Protein AF-A0A1I7TKV9-F1 (afdb_monomer_lite)

Foldseek 3Di:
DDPADAADDLVVLVVVLVVLVVVVVVQVPDPDPVVVVVCVVSVLVSLVSPLLNDLQVVLLVVCQVPPDDCVQQVLCVQSVVDGPASGAPCSCPVVVVSNLVSCCVRRNDVNSVSCVVCVVSSCVVRVHDD

Sequence (130 aa):
MAKHSDMPPSEELKQFSELCEEALSCMKQIKCQFLKNATVLIAKTCTGINLMSGSFGKCIENIRKDPPSLEKYPCVRFLQKEKGRPGNCQMYQDELECTTRLMTEKCGKEAVNSMNKNMDYILGMMECPK

Structure (mmCIF, N/CA/C/O backbone):
data_AF-A0A1I7TKV9-F1
#
_entry.id   AF-A0A1I7TKV9-F1
#
loop_
_atom_site.group_PDB
_atom_site.id
_atom_site.type_symbol
_atom_site.label_atom_id
_atom_site.label_alt_id
_atom_site.label_comp_id
_atom_site.label_asym_id
_atom_site.label_entity_id
_atom_site.label_seq_id
_atom_site.pdbx_PDB_ins_code
_atom_site.Cartn_x
_atom_site.Cartn_y
_atom_site.Cartn_z
_atom_site.occupancy
_atom_site.B_iso_or_equiv
_atom_site.auth_seq_id
_atom_site.auth_comp_id
_atom_site.auth_asym_id
_atom_site.auth_atom_id
_atom_site.pdbx_PDB_model_num
ATOM 1 N N . MET A 1 1 ? -13.410 14.458 -12.682 1.00 36.78 1 MET A N 1
ATOM 2 C CA . MET A 1 1 ? -12.319 13.708 -12.025 1.00 36.78 1 MET A CA 1
ATOM 3 C C . MET A 1 1 ? -11.868 14.529 -10.834 1.00 36.78 1 MET A C 1
ATOM 5 O O . MET A 1 1 ? -11.461 15.668 -11.035 1.00 36.78 1 MET A O 1
ATOM 9 N N . ALA A 1 2 ? -12.061 14.036 -9.609 1.00 36.84 2 ALA A N 1
ATOM 10 C CA . ALA A 1 2 ? -11.614 14.759 -8.423 1.00 36.84 2 ALA A CA 1
ATOM 11 C C . ALA A 1 2 ? -10.092 14.958 -8.513 1.00 36.84 2 ALA A C 1
ATOM 13 O O . ALA A 1 2 ? -9.360 14.002 -8.761 1.00 36.84 2 ALA A O 1
ATOM 14 N N . LYS A 1 3 ? -9.616 16.199 -8.370 1.00 42.53 3 LYS A N 1
ATOM 15 C CA . LYS A 1 3 ? -8.185 16.468 -8.202 1.00 42.53 3 LYS A CA 1
ATOM 16 C C . LYS A 1 3 ? -7.809 15.952 -6.817 1.00 42.53 3 LYS A C 1
ATOM 18 O O . LYS A 1 3 ? -8.034 16.639 -5.828 1.00 42.53 3 LYS A O 1
ATOM 23 N N . HIS A 1 4 ? -7.321 14.721 -6.746 1.00 56.12 4 HIS A N 1
ATOM 24 C CA . HIS A 1 4 ? -6.745 14.202 -5.516 1.00 56.12 4 HIS A CA 1
ATOM 25 C C . HIS A 1 4 ? -5.476 15.003 -5.212 1.00 56.12 4 HIS A C 1
ATOM 27 O O . HIS A 1 4 ? -4.600 15.122 -6.073 1.00 56.12 4 HIS A O 1
ATOM 33 N N . SER A 1 5 ? -5.420 15.598 -4.018 1.00 64.94 5 SER A N 1
ATOM 34 C CA . SER A 1 5 ? -4.207 16.230 -3.499 1.00 64.94 5 SER A CA 1
ATOM 35 C C . SER A 1 5 ? -3.065 15.216 -3.462 1.00 64.94 5 SER A C 1
ATOM 37 O O . SER A 1 5 ? -3.301 14.005 -3.379 1.00 64.94 5 SER A O 1
ATOM 39 N N . ASP A 1 6 ? -1.829 15.708 -3.533 1.00 66.56 6 ASP A N 1
ATOM 40 C CA . ASP A 1 6 ? -0.662 14.850 -3.362 1.00 66.56 6 ASP A CA 1
ATOM 41 C C . ASP A 1 6 ? -0.722 14.156 -1.996 1.00 66.56 6 ASP A C 1
ATOM 43 O O . ASP A 1 6 ? -1.258 14.686 -1.018 1.00 66.56 6 ASP A O 1
ATOM 47 N N . MET A 1 7 ? -0.218 12.925 -1.953 1.00 67.25 7 MET A N 1
ATOM 48 C CA . MET A 1 7 ? -0.159 12.173 -0.708 1.00 67.25 7 MET A CA 1
ATOM 49 C C . MET A 1 7 ? 0.810 12.871 0.257 1.00 67.25 7 MET A C 1
ATOM 51 O O . MET A 1 7 ? 1.875 13.295 -0.202 1.00 67.25 7 MET A O 1
ATOM 55 N N . PRO A 1 8 ? 0.480 12.983 1.559 1.00 72.31 8 PRO A N 1
ATOM 56 C CA . PRO A 1 8 ? 1.405 13.554 2.527 1.00 72.31 8 PRO A CA 1
ATOM 57 C C . PRO A 1 8 ? 2.730 12.772 2.553 1.00 72.31 8 PRO A C 1
ATOM 59 O O . PRO A 1 8 ? 2.723 11.564 2.285 1.00 72.31 8 PRO A O 1
ATOM 62 N N . PRO A 1 9 ? 3.860 13.422 2.880 1.00 71.81 9 PRO A N 1
ATOM 63 C CA . PRO A 1 9 ? 5.142 12.747 3.066 1.00 71.81 9 PRO A CA 1
ATOM 64 C C . PRO A 1 9 ? 5.059 11.603 4.087 1.00 71.81 9 PRO A C 1
ATOM 66 O O . PRO A 1 9 ? 4.286 11.671 5.047 1.00 71.81 9 PRO A O 1
ATOM 69 N N . SER A 1 10 ? 5.905 10.577 3.938 1.00 69.88 10 SER A N 1
ATOM 70 C CA . SER A 1 10 ? 5.897 9.404 4.829 1.00 69.88 10 SER A CA 1
ATOM 71 C C . SER A 1 10 ? 6.058 9.751 6.316 1.00 69.88 10 SER A C 1
ATOM 73 O O . SER A 1 10 ? 5.458 9.095 7.163 1.00 69.88 10 SER A O 1
ATOM 75 N N . GLU A 1 11 ? 6.840 10.786 6.644 1.00 73.44 11 GLU A N 1
ATOM 76 C CA . GLU A 1 11 ? 7.062 11.230 8.031 1.00 73.44 11 GLU A CA 1
ATOM 77 C C . GLU A 1 11 ? 5.811 11.859 8.660 1.00 73.44 11 GLU A C 1
ATOM 79 O O . GLU A 1 11 ? 5.513 11.602 9.825 1.00 73.44 11 GLU A O 1
ATOM 84 N N . GLU A 1 12 ? 5.029 12.621 7.891 1.00 80.38 12 GLU A N 1
ATOM 85 C CA . GLU A 1 12 ? 3.745 13.151 8.368 1.00 80.38 12 GLU A CA 1
ATOM 86 C C . GLU A 1 12 ? 2.745 12.008 8.581 1.00 80.38 12 GLU A C 1
ATOM 88 O O . GLU A 1 12 ? 2.071 11.940 9.609 1.00 80.38 12 GLU A O 1
ATOM 93 N N . LEU A 1 13 ? 2.707 11.040 7.658 1.00 84.25 13 LEU A N 1
ATOM 94 C CA . LEU A 1 13 ? 1.868 9.845 7.791 1.00 84.25 13 LEU A CA 1
ATOM 95 C C . LEU A 1 13 ? 2.259 8.975 8.989 1.00 84.25 13 LEU A C 1
ATOM 97 O O . LEU A 1 13 ? 1.397 8.310 9.561 1.00 84.25 13 LEU A O 1
ATOM 101 N N . LYS A 1 14 ? 3.531 8.981 9.393 1.00 85.62 14 LYS A N 1
ATOM 102 C CA . LYS A 1 14 ? 4.001 8.234 10.560 1.00 85.62 14 LYS A CA 1
ATOM 103 C C . LYS A 1 14 ? 3.391 8.759 11.861 1.00 85.62 14 LYS A C 1
ATOM 105 O O . LYS A 1 14 ? 2.916 7.959 12.657 1.00 85.62 14 LYS A O 1
ATOM 110 N N . GLN A 1 15 ? 3.302 10.076 12.038 1.00 88.31 15 GLN A N 1
ATOM 111 C CA . GLN A 1 15 ? 2.632 10.660 13.210 1.00 88.31 15 GLN A CA 1
ATOM 112 C C . GLN A 1 15 ? 1.139 10.304 13.240 1.00 88.31 15 GLN A C 1
ATOM 114 O O . GLN A 1 15 ? 0.593 9.934 14.277 1.00 88.31 15 GLN A O 1
ATOM 119 N N . PHE A 1 16 ? 0.473 10.337 12.081 1.00 88.62 16 PHE A N 1
ATOM 120 C CA . PHE A 1 16 ? -0.910 9.867 11.977 1.00 88.62 16 PHE A CA 1
ATOM 121 C C . PHE A 1 16 ? -1.049 8.367 12.277 1.00 88.62 16 PHE A C 1
ATOM 123 O O . PHE A 1 16 ? -2.054 7.957 12.854 1.00 88.62 16 PHE A O 1
ATOM 130 N N . SER A 1 17 ? -0.056 7.556 11.907 1.00 91.75 17 SER A N 1
ATOM 131 C CA . SER A 1 17 ? -0.004 6.118 12.197 1.00 91.75 17 SER A CA 1
ATOM 132 C C . SER A 1 17 ? 0.003 5.861 13.705 1.00 91.75 17 SER A C 1
ATOM 134 O O . SER A 1 17 ? -0.763 5.028 14.183 1.00 91.75 17 SER A O 1
ATOM 136 N N . GLU A 1 18 ? 0.807 6.614 14.458 1.00 92.38 18 GLU A N 1
ATOM 137 C CA . GLU A 1 18 ? 0.886 6.528 15.924 1.00 92.38 18 GLU A CA 1
ATOM 138 C C . GLU A 1 18 ? -0.456 6.908 16.576 1.00 92.38 18 GLU A C 1
ATOM 140 O O . GLU A 1 18 ? -1.010 6.141 17.366 1.00 92.38 18 GLU A O 1
ATOM 145 N N . LEU A 1 19 ? -1.067 8.020 16.147 1.00 92.81 19 LEU A N 1
ATOM 146 C CA . LEU A 1 19 ? -2.406 8.423 16.607 1.00 92.81 19 LEU A CA 1
ATOM 147 C C . LEU A 1 19 ? -3.479 7.375 16.286 1.00 92.81 19 LEU A C 1
ATOM 149 O O . LEU A 1 19 ? -4.423 7.169 17.051 1.00 92.81 19 LEU A O 1
ATOM 153 N N . CYS A 1 20 ? -3.347 6.699 15.149 1.00 94.00 20 CYS A N 1
ATOM 154 C CA 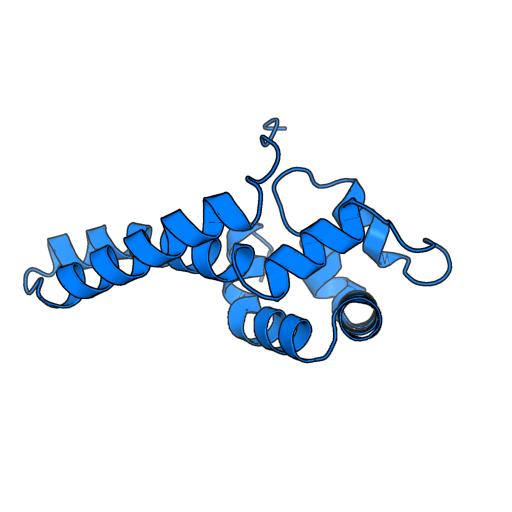. CYS A 1 20 ? -4.232 5.616 14.760 1.00 94.00 20 CYS A CA 1
ATOM 155 C C . CYS A 1 20 ? -4.119 4.406 15.688 1.00 94.00 20 CYS A C 1
ATOM 157 O O . CYS A 1 20 ? -5.141 3.829 16.064 1.00 94.00 20 CYS A O 1
ATOM 159 N N . GLU A 1 21 ? -2.910 4.027 16.095 1.00 92.56 21 GLU A N 1
ATOM 160 C CA . GLU A 1 21 ? -2.709 2.944 17.060 1.00 92.56 21 GLU A CA 1
ATOM 161 C C . GLU A 1 21 ? -3.358 3.266 18.411 1.00 92.56 21 GLU A C 1
ATOM 163 O O . GLU A 1 21 ? -4.080 2.428 18.967 1.00 92.56 21 GLU A O 1
ATOM 168 N N . GLU A 1 22 ? -3.188 4.497 18.892 1.00 93.19 22 GLU A N 1
ATOM 169 C CA . GLU A 1 22 ? -3.822 4.981 20.120 1.00 93.19 22 GLU A CA 1
ATOM 170 C C . GLU A 1 22 ? -5.353 4.973 20.013 1.00 93.19 22 GLU A C 1
ATOM 172 O O . GLU A 1 22 ? -6.043 4.392 20.858 1.00 93.19 22 GLU A O 1
ATOM 177 N N . ALA A 1 23 ? -5.901 5.549 18.940 1.00 91.44 23 ALA A N 1
ATOM 178 C CA . ALA A 1 23 ? -7.341 5.617 18.714 1.00 91.44 23 ALA A CA 1
ATOM 179 C C . ALA A 1 23 ? -7.972 4.219 18.637 1.00 91.44 23 ALA A C 1
ATOM 181 O O . ALA A 1 23 ? -8.993 3.955 19.280 1.00 91.44 23 ALA A O 1
ATOM 182 N N . LEU A 1 24 ? -7.349 3.295 17.899 1.00 90.88 24 LEU A N 1
ATOM 183 C CA . LEU A 1 24 ? -7.826 1.918 17.789 1.00 90.88 24 LEU A CA 1
ATOM 184 C C . LEU A 1 24 ? -7.729 1.171 19.119 1.00 90.88 24 LEU A C 1
ATOM 186 O O . LEU A 1 24 ? -8.618 0.377 19.431 1.00 90.88 24 LEU A O 1
ATOM 190 N N . SER A 1 25 ? -6.693 1.428 19.919 1.00 91.81 25 SER A N 1
ATOM 191 C CA . SER A 1 25 ? -6.571 0.873 21.270 1.00 91.81 25 SER A CA 1
ATOM 192 C C . SER A 1 25 ? -7.726 1.326 22.169 1.00 91.81 25 SER A C 1
ATOM 194 O O . SER A 1 25 ? -8.399 0.489 22.777 1.00 91.81 25 SER A O 1
ATOM 196 N N . CYS A 1 26 ? -8.038 2.625 22.170 1.00 89.94 26 CYS A N 1
ATOM 197 C CA . CYS A 1 26 ? -9.173 3.188 22.905 1.00 89.94 26 CYS A CA 1
ATOM 198 C C . CYS A 1 26 ? -10.509 2.567 22.464 1.00 89.94 26 CYS A C 1
ATOM 200 O O . CYS A 1 26 ? -11.346 2.198 23.291 1.00 89.94 26 CYS A O 1
ATOM 202 N N . MET A 1 27 ? -10.700 2.376 21.158 1.00 89.38 27 MET A N 1
ATOM 203 C CA . MET A 1 27 ? -11.947 1.846 20.597 1.00 89.38 27 MET A CA 1
ATOM 204 C C . MET A 1 27 ? -12.212 0.379 20.944 1.00 89.38 27 MET A C 1
ATOM 206 O O . MET A 1 27 ? -13.377 -0.021 20.994 1.00 89.38 27 MET A O 1
ATOM 210 N N . LYS A 1 28 ? -11.181 -0.425 21.246 1.00 87.38 28 LYS A N 1
ATOM 211 C CA . LYS A 1 28 ? -11.357 -1.828 21.678 1.00 87.38 28 LYS A CA 1
ATOM 212 C C . LYS A 1 28 ? -12.212 -1.959 22.941 1.00 87.38 28 LYS A C 1
ATOM 214 O O . LYS A 1 28 ? -12.828 -3.001 23.153 1.00 87.38 28 LYS A O 1
ATOM 219 N N . GLN A 1 29 ? -12.269 -0.915 23.767 1.00 87.94 29 GLN A N 1
ATOM 220 C CA . GLN A 1 29 ? -13.030 -0.909 25.017 1.00 87.94 29 GLN A CA 1
ATOM 221 C C . GLN A 1 29 ? -14.532 -0.653 24.808 1.00 87.94 29 GLN A C 1
ATOM 223 O O . GLN A 1 29 ? -15.337 -0.895 25.711 1.00 87.94 29 GLN A O 1
ATOM 228 N N . ILE A 1 30 ? -14.938 -0.191 23.620 1.00 89.50 30 ILE A N 1
ATOM 229 C CA . ILE A 1 30 ? -16.334 0.117 23.308 1.00 89.50 30 ILE A CA 1
ATOM 230 C C . ILE A 1 30 ? -17.147 -1.179 23.280 1.00 89.50 30 ILE A C 1
ATOM 232 O O . ILE A 1 30 ? -16.926 -2.062 22.454 1.00 89.50 30 ILE A O 1
ATOM 236 N N . LYS A 1 31 ? -18.140 -1.284 24.169 1.00 88.38 31 LYS A N 1
ATOM 237 C CA . LYS A 1 31 ? -19.056 -2.438 24.232 1.00 88.38 31 LYS A CA 1
ATOM 238 C C . LYS A 1 31 ? -20.332 -2.239 23.412 1.00 88.38 31 LYS A C 1
ATOM 240 O O . LYS A 1 31 ? -20.890 -3.214 22.916 1.00 88.38 31 LYS A O 1
ATOM 245 N N . CYS A 1 32 ? -20.775 -0.992 23.250 1.00 90.50 32 CYS A N 1
ATOM 246 C CA . CYS A 1 32 ? -21.983 -0.643 22.504 1.00 90.50 32 CYS A CA 1
ATOM 247 C C . CYS A 1 32 ? -21.832 -0.984 21.013 1.00 90.50 32 CYS A C 1
ATOM 249 O O . CYS A 1 32 ? -20.933 -0.471 20.351 1.00 90.50 32 CYS A O 1
ATOM 251 N N . GLN A 1 33 ? -22.730 -1.816 20.476 1.00 86.44 33 GLN A N 1
ATOM 252 C CA . GLN A 1 33 ? -22.648 -2.287 19.086 1.00 86.44 33 GLN A CA 1
ATOM 253 C C . GLN A 1 33 ? -22.818 -1.168 18.054 1.00 86.44 33 GLN A C 1
ATOM 255 O O . GLN A 1 33 ? -22.111 -1.145 17.052 1.00 86.44 33 GLN A O 1
ATOM 260 N N . PHE A 1 34 ? -23.695 -0.198 18.320 1.00 87.31 34 PHE A N 1
ATOM 261 C CA . PHE A 1 34 ? -23.849 0.966 17.446 1.00 87.31 34 PHE A CA 1
ATOM 262 C C . PHE A 1 34 ? -22.530 1.742 17.310 1.00 87.31 34 PHE A C 1
ATOM 264 O O . PHE A 1 34 ? -22.092 2.046 16.202 1.00 87.31 34 PHE A O 1
ATOM 271 N N . LEU A 1 35 ? -21.850 1.985 18.435 1.00 85.81 35 LEU A N 1
ATOM 272 C CA . LEU A 1 35 ? -20.560 2.671 18.439 1.00 85.81 35 LEU A CA 1
ATOM 273 C C . LEU A 1 35 ? -19.447 1.809 17.830 1.00 85.81 35 LEU A C 1
ATOM 275 O O . LEU A 1 35 ? -18.609 2.348 17.119 1.00 85.81 35 LEU A O 1
ATOM 279 N N . LYS A 1 36 ? -19.462 0.481 18.016 1.00 85.81 36 LYS A N 1
ATOM 280 C CA . LYS A 1 36 ? -18.533 -0.429 17.318 1.00 85.81 36 LYS A CA 1
ATOM 281 C C . LYS A 1 36 ? -18.655 -0.335 15.797 1.00 85.81 36 LYS A C 1
ATOM 283 O O . LYS A 1 36 ? -17.648 -0.383 15.105 1.00 85.81 36 LYS A O 1
ATOM 288 N N . ASN A 1 37 ? -19.863 -0.174 15.263 1.00 84.25 37 ASN A N 1
ATOM 289 C CA . ASN A 1 37 ? -20.034 -0.003 13.820 1.00 84.25 37 ASN A CA 1
ATOM 290 C C . ASN A 1 37 ? -19.466 1.340 13.340 1.00 84.25 37 ASN A C 1
ATOM 292 O O . ASN A 1 37 ? -18.856 1.401 12.274 1.00 84.25 37 ASN A O 1
ATOM 296 N N . ALA A 1 38 ? -19.600 2.400 14.141 1.00 82.31 38 ALA A N 1
ATOM 297 C CA . ALA A 1 38 ? -19.027 3.706 13.822 1.00 82.31 38 ALA A CA 1
ATOM 298 C C . ALA A 1 38 ? -17.484 3.688 13.780 1.00 82.31 38 ALA A C 1
ATOM 300 O O . ALA A 1 38 ? -16.885 4.406 12.978 1.00 82.31 38 ALA A O 1
ATOM 301 N N . THR A 1 39 ? -16.820 2.833 14.572 1.00 86.88 39 THR A N 1
ATOM 302 C CA . THR A 1 39 ? -15.347 2.736 14.572 1.00 86.88 39 THR A CA 1
ATOM 303 C C . THR A 1 39 ? -14.773 2.010 13.357 1.00 86.88 39 THR A C 1
ATOM 305 O O . THR A 1 39 ? -13.582 2.152 13.079 1.00 86.88 39 THR A O 1
ATOM 308 N N . VAL A 1 40 ? -15.593 1.291 12.579 1.00 87.19 40 VAL A N 1
ATOM 309 C CA . VAL A 1 40 ? -15.147 0.595 11.358 1.00 87.19 40 VAL A CA 1
ATOM 310 C C . VAL A 1 40 ? -14.539 1.570 10.353 1.00 87.19 40 VAL A C 1
ATOM 312 O O . VAL A 1 40 ? -13.534 1.248 9.720 1.00 87.19 40 VAL A O 1
ATOM 315 N N . LEU A 1 41 ? -15.115 2.769 10.214 1.00 85.38 41 LEU A N 1
ATOM 316 C CA . LEU A 1 41 ? -14.572 3.784 9.313 1.00 85.38 41 LEU A CA 1
ATOM 317 C C . LEU A 1 41 ? -13.176 4.226 9.764 1.00 85.38 41 LEU A C 1
ATOM 319 O O . LEU A 1 41 ? -12.268 4.311 8.944 1.00 85.38 41 LEU A O 1
ATOM 323 N N . ILE A 1 42 ? -12.987 4.424 11.069 1.00 89.62 42 ILE A N 1
ATOM 324 C CA . ILE A 1 42 ? -11.697 4.830 11.633 1.00 89.62 42 ILE A CA 1
ATOM 325 C C . ILE A 1 42 ? -10.661 3.720 11.444 1.00 89.62 42 ILE A C 1
ATOM 327 O O . ILE A 1 42 ? -9.559 3.991 10.980 1.00 89.62 42 ILE A O 1
ATOM 331 N N . ALA A 1 43 ? -11.032 2.461 11.688 1.00 89.75 43 ALA A N 1
ATOM 332 C CA . ALA A 1 43 ? -10.163 1.315 11.427 1.00 89.75 43 ALA A CA 1
ATOM 333 C C . ALA A 1 43 ? -9.736 1.219 9.956 1.00 89.75 43 ALA A C 1
ATOM 335 O O . ALA A 1 43 ? -8.562 0.972 9.669 1.00 89.75 43 ALA A O 1
ATOM 336 N N . LYS A 1 44 ? -10.651 1.474 9.013 1.00 88.56 44 LYS A N 1
ATOM 337 C CA . LYS A 1 44 ? -10.323 1.509 7.581 1.00 88.56 44 LYS A CA 1
ATOM 338 C C . LYS A 1 44 ? -9.383 2.661 7.237 1.00 88.56 44 LYS A C 1
ATOM 340 O O . LYS A 1 44 ? -8.424 2.443 6.502 1.00 88.56 44 LYS A O 1
ATOM 345 N N . THR A 1 45 ? -9.617 3.859 7.765 1.00 89.25 45 THR A N 1
ATOM 346 C CA . THR A 1 45 ? -8.727 5.009 7.544 1.00 89.25 45 THR A CA 1
ATOM 347 C C . THR A 1 45 ? -7.332 4.737 8.104 1.00 89.25 45 THR A C 1
ATOM 349 O O . THR A 1 45 ? -6.341 4.911 7.398 1.00 89.25 45 THR A O 1
ATOM 352 N N . CYS A 1 46 ? -7.250 4.210 9.325 1.00 92.81 46 CYS A N 1
ATOM 353 C CA . CYS A 1 46 ? -5.988 3.848 9.960 1.00 92.81 46 CYS A CA 1
ATOM 354 C C . CYS A 1 46 ? -5.235 2.740 9.225 1.00 92.81 46 CYS A C 1
ATOM 356 O O . CYS A 1 46 ? -4.014 2.791 9.135 1.00 92.81 46 CYS A O 1
ATOM 358 N N . THR A 1 47 ? -5.941 1.782 8.623 1.00 91.69 47 THR A N 1
ATOM 359 C CA . THR A 1 47 ? -5.304 0.775 7.758 1.00 91.69 47 THR A CA 1
ATOM 360 C C . THR A 1 47 ? -4.558 1.435 6.595 1.00 91.69 47 THR A C 1
ATOM 362 O O . THR A 1 47 ? -3.418 1.073 6.313 1.00 91.69 47 THR A O 1
ATOM 365 N N . GLY A 1 48 ? -5.162 2.438 5.953 1.00 90.19 48 GLY A N 1
ATOM 366 C CA . GLY A 1 48 ? -4.536 3.159 4.843 1.00 90.19 48 GLY A CA 1
ATOM 367 C C . GLY A 1 48 ? -3.365 4.023 5.274 1.00 90.19 48 GLY A C 1
ATOM 368 O O . GLY A 1 48 ? -2.329 4.003 4.617 1.00 90.19 48 GLY A O 1
ATOM 369 N N . ILE A 1 49 ? -3.502 4.726 6.400 1.00 91.38 49 ILE A N 1
ATOM 370 C CA . ILE A 1 49 ? -2.410 5.511 6.986 1.00 91.38 49 ILE A CA 1
ATOM 371 C C . ILE A 1 49 ? -1.218 4.602 7.294 1.00 91.38 49 ILE A C 1
ATOM 373 O O . ILE A 1 49 ? -0.122 4.886 6.829 1.00 91.38 49 ILE A O 1
ATOM 377 N N . ASN A 1 50 ? -1.436 3.478 7.981 1.00 92.12 50 ASN A N 1
ATOM 378 C CA . ASN A 1 50 ? -0.369 2.545 8.355 1.00 92.12 50 ASN A CA 1
ATOM 379 C C . ASN A 1 50 ? 0.286 1.886 7.128 1.00 92.12 50 ASN A C 1
ATOM 381 O O . ASN A 1 50 ? 1.493 1.651 7.097 1.00 92.12 50 ASN A O 1
ATOM 385 N N . LEU A 1 51 ? -0.503 1.585 6.093 1.00 92.38 51 LEU A N 1
ATOM 386 C CA . LEU A 1 51 ? 0.019 1.060 4.834 1.00 92.38 51 LEU A CA 1
ATOM 387 C C . LEU A 1 51 ? 0.931 2.083 4.139 1.00 92.38 51 LEU A C 1
ATOM 389 O O . LEU A 1 51 ? 2.020 1.729 3.674 1.00 92.38 51 LEU A O 1
ATOM 393 N N . MET A 1 52 ? 0.490 3.342 4.069 1.00 91.06 52 MET A N 1
ATOM 394 C CA . MET A 1 52 ? 1.218 4.404 3.374 1.00 91.06 52 MET A CA 1
ATOM 395 C C . MET A 1 52 ? 2.361 5.011 4.206 1.00 91.06 52 MET A C 1
ATOM 397 O O . MET A 1 52 ? 3.301 5.548 3.628 1.00 91.06 52 MET A O 1
ATOM 401 N N . SER A 1 53 ? 2.341 4.889 5.535 1.00 91.69 53 SER A N 1
ATOM 402 C CA . SER A 1 53 ? 3.475 5.240 6.402 1.00 91.69 53 SER A CA 1
ATOM 403 C C . SER A 1 53 ? 4.568 4.160 6.400 1.00 91.69 53 SER A C 1
ATOM 405 O O . SER A 1 53 ? 5.729 4.443 6.695 1.00 91.69 53 SER A O 1
ATOM 407 N N . GLY A 1 54 ? 4.209 2.918 6.057 1.00 92.19 54 GLY A N 1
ATOM 408 C CA . GLY A 1 54 ? 5.106 1.767 6.058 1.00 92.19 54 GLY A CA 1
ATOM 409 C C . GLY A 1 54 ? 5.970 1.600 4.800 1.00 92.19 54 GLY A C 1
ATOM 410 O O . GLY A 1 54 ? 6.063 2.459 3.920 1.00 92.19 54 GLY A O 1
ATOM 411 N N . SER A 1 55 ? 6.594 0.422 4.693 1.00 93.88 55 SER A N 1
ATOM 412 C CA . SER A 1 55 ? 7.504 0.051 3.595 1.00 93.88 55 SER A CA 1
ATOM 413 C C . SER A 1 55 ? 6.864 0.139 2.203 1.00 93.88 55 SER A C 1
ATOM 415 O O . SER A 1 55 ? 7.534 0.509 1.238 1.00 93.88 55 SER A O 1
ATOM 417 N N . PHE A 1 56 ? 5.563 -0.142 2.099 1.00 94.38 56 PHE A N 1
ATOM 418 C CA . PHE A 1 56 ? 4.796 0.005 0.863 1.00 94.38 56 PHE A CA 1
ATOM 419 C C . PHE A 1 56 ? 4.680 1.469 0.424 1.00 94.38 56 PHE A C 1
ATOM 421 O O . PHE A 1 56 ? 5.051 1.802 -0.699 1.00 94.38 56 PHE A O 1
ATOM 428 N N . GLY A 1 57 ? 4.207 2.365 1.294 1.00 91.81 57 GLY A N 1
ATOM 429 C CA . GLY A 1 57 ? 4.047 3.769 0.918 1.00 91.81 57 GLY A CA 1
ATOM 430 C C . GLY A 1 57 ? 5.369 4.463 0.613 1.00 91.81 57 GLY A C 1
ATOM 431 O O . GLY A 1 57 ? 5.474 5.157 -0.399 1.00 91.81 57 GLY A O 1
ATOM 432 N N . LYS A 1 58 ? 6.419 4.166 1.389 1.00 91.62 58 LYS A N 1
ATOM 433 C CA . LYS A 1 58 ? 7.780 4.643 1.105 1.00 91.62 58 LYS A CA 1
ATOM 434 C C . LYS A 1 58 ? 8.289 4.169 -0.260 1.00 91.62 58 LYS A C 1
ATOM 436 O O . LYS A 1 58 ? 8.924 4.927 -0.988 1.00 91.62 58 LYS A O 1
ATOM 441 N N . CYS A 1 59 ? 7.989 2.925 -0.636 1.00 93.69 59 CYS A N 1
ATOM 442 C CA . CYS A 1 59 ? 8.312 2.397 -1.960 1.00 93.69 59 CYS A CA 1
ATOM 443 C C . CYS A 1 59 ? 7.619 3.193 -3.073 1.00 93.69 59 CYS A C 1
ATOM 445 O O . CYS A 1 59 ? 8.262 3.621 -4.030 1.00 93.69 59 CYS A O 1
ATOM 447 N N . ILE A 1 60 ? 6.31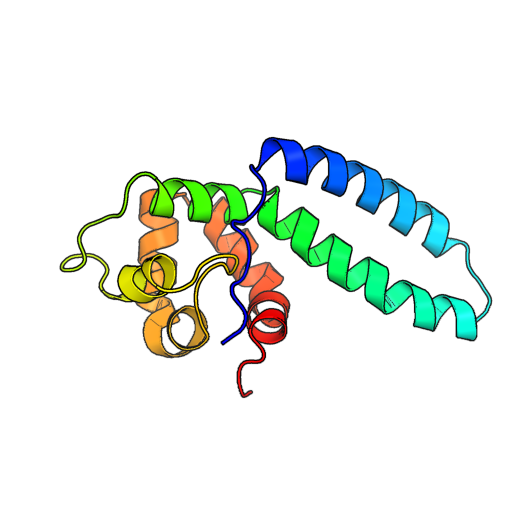6 3.429 -2.922 1.00 93.00 60 ILE A N 1
ATOM 448 C CA . ILE A 1 60 ? 5.513 4.194 -3.877 1.00 93.00 60 ILE A CA 1
ATOM 449 C C . ILE A 1 60 ? 6.051 5.622 -4.038 1.00 93.00 60 ILE A C 1
ATOM 451 O O . ILE A 1 60 ? 6.176 6.114 -5.161 1.00 93.00 60 ILE A O 1
ATOM 455 N N . GLU A 1 61 ? 6.400 6.279 -2.934 1.00 89.62 61 GLU A N 1
ATOM 456 C CA . GLU A 1 61 ? 7.012 7.607 -2.949 1.00 89.62 61 GLU A CA 1
ATOM 457 C C . GLU A 1 61 ? 8.352 7.608 -3.700 1.00 89.62 61 GLU A C 1
ATOM 459 O O . GLU A 1 61 ? 8.578 8.458 -4.563 1.00 89.62 61 GLU A O 1
ATOM 464 N N . ASN A 1 62 ? 9.214 6.623 -3.437 1.00 90.19 62 ASN A N 1
ATOM 465 C CA . ASN A 1 62 ? 10.509 6.500 -4.104 1.00 90.19 62 ASN A CA 1
ATOM 466 C C . ASN A 1 62 ? 10.367 6.272 -5.613 1.00 90.19 62 ASN A C 1
ATOM 468 O O . ASN A 1 62 ? 11.048 6.937 -6.388 1.00 90.19 62 ASN A O 1
ATOM 472 N N . ILE A 1 63 ? 9.457 5.392 -6.042 1.00 92.50 63 ILE A N 1
ATOM 473 C CA . ILE A 1 63 ? 9.196 5.145 -7.470 1.00 92.50 63 ILE A CA 1
ATOM 474 C C . ILE A 1 63 ? 8.647 6.410 -8.149 1.00 92.50 63 ILE A C 1
ATOM 476 O O . ILE A 1 63 ? 8.917 6.646 -9.320 1.00 92.50 63 ILE A O 1
ATOM 480 N N . ARG A 1 64 ? 7.889 7.255 -7.442 1.00 89.00 64 ARG A N 1
ATOM 481 C CA . ARG A 1 64 ? 7.434 8.542 -7.993 1.00 89.00 64 ARG A CA 1
ATOM 482 C C . ARG A 1 64 ? 8.550 9.573 -8.109 1.00 89.00 64 ARG A C 1
ATOM 484 O O . ARG A 1 64 ? 8.555 10.332 -9.073 1.00 89.00 64 ARG A O 1
ATOM 491 N N . LYS A 1 65 ? 9.456 9.615 -7.129 1.00 88.81 65 LYS A N 1
ATOM 492 C CA . LYS A 1 65 ? 10.611 10.525 -7.112 1.00 88.81 65 LYS A CA 1
ATOM 493 C C . LYS A 1 65 ? 11.643 10.164 -8.179 1.00 88.81 65 LYS A C 1
ATOM 495 O O . LYS A 1 65 ? 12.158 11.061 -8.835 1.00 88.81 65 LYS A O 1
ATOM 500 N N . ASP A 1 66 ? 11.903 8.871 -8.361 1.00 90.44 66 ASP A N 1
ATOM 501 C CA . ASP A 1 66 ? 12.813 8.329 -9.374 1.00 90.44 66 ASP A CA 1
ATOM 502 C C . ASP A 1 66 ? 12.110 7.236 -10.202 1.00 90.44 66 ASP A C 1
ATOM 504 O O . ASP A 1 66 ? 12.235 6.036 -9.913 1.00 90.44 66 ASP A O 1
ATOM 508 N N . PRO A 1 67 ? 11.305 7.630 -11.209 1.00 90.88 67 PRO A N 1
ATOM 509 C CA . PRO A 1 67 ? 10.550 6.672 -11.994 1.00 90.88 67 PRO A CA 1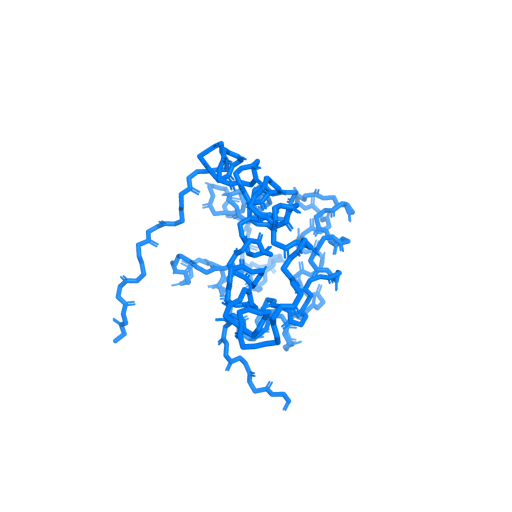
ATOM 510 C C . PRO A 1 67 ? 11.450 5.770 -12.845 1.00 90.88 67 PRO A C 1
ATOM 512 O O . PRO A 1 67 ? 12.233 6.262 -13.658 1.00 90.88 67 PRO A O 1
ATOM 515 N N . PRO A 1 68 ? 11.323 4.438 -12.731 1.00 92.50 68 PRO A N 1
ATOM 516 C CA . PRO A 1 68 ? 12.054 3.514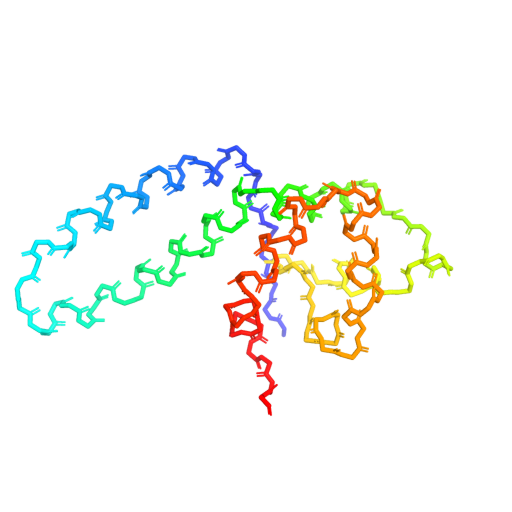 -13.580 1.00 92.50 68 PRO A CA 1
ATOM 517 C C . PRO A 1 68 ? 11.583 3.547 -15.036 1.00 92.50 68 PRO A C 1
ATOM 519 O O . PRO A 1 68 ? 10.490 4.011 -15.356 1.00 92.50 68 PRO A O 1
ATOM 522 N N . SER A 1 69 ? 12.406 2.971 -15.917 1.00 93.44 69 SER A N 1
ATOM 523 C CA . SER A 1 69 ? 12.095 2.847 -17.344 1.00 93.44 69 SER A CA 1
ATOM 524 C C . SER A 1 69 ? 10.776 2.106 -17.589 1.00 93.44 69 SER A C 1
ATOM 526 O O . SER A 1 69 ? 10.570 0.995 -17.089 1.00 93.44 69 SER A O 1
ATOM 528 N N . LEU A 1 70 ? 9.932 2.703 -18.436 1.00 94.19 70 LEU A N 1
ATOM 529 C CA . LEU A 1 70 ? 8.688 2.113 -18.933 1.00 94.19 70 LEU A CA 1
ATOM 530 C C . LEU A 1 70 ? 8.924 0.875 -19.804 1.00 94.19 70 LEU A C 1
ATOM 532 O O . LEU A 1 70 ? 8.055 0.013 -19.863 1.00 94.19 70 LEU A O 1
ATOM 536 N N . GLU A 1 71 ? 10.092 0.750 -20.439 1.00 94.75 71 GLU A N 1
ATOM 537 C CA . GLU A 1 71 ? 10.447 -0.450 -21.205 1.00 94.75 71 GLU A CA 1
ATOM 538 C C . GLU A 1 71 ? 10.664 -1.648 -20.274 1.00 94.75 71 GLU A C 1
ATOM 540 O O . GLU A 1 71 ? 10.228 -2.761 -20.564 1.00 94.75 71 GLU A O 1
ATOM 545 N N . LYS A 1 72 ? 11.303 -1.418 -19.117 1.00 95.12 72 LYS A N 1
ATOM 546 C CA . LYS A 1 72 ? 11.583 -2.476 -18.137 1.00 95.12 72 LYS A CA 1
ATOM 547 C C . LYS A 1 72 ? 10.380 -2.767 -17.232 1.00 95.12 72 LYS A C 1
ATOM 549 O O . LYS A 1 72 ? 10.166 -3.923 -16.858 1.00 95.12 72 LYS A O 1
ATOM 554 N N . TYR A 1 73 ? 9.596 -1.748 -16.874 1.00 96.50 73 TYR A N 1
ATOM 555 C CA . TYR A 1 73 ? 8.403 -1.893 -16.030 1.00 96.50 73 TYR A CA 1
ATOM 556 C C . TYR A 1 73 ? 7.224 -1.100 -16.604 1.00 96.50 73 TYR A C 1
ATOM 558 O O . TYR A 1 73 ? 6.915 -0.012 -16.116 1.00 96.50 73 TYR A O 1
ATOM 566 N N . PRO A 1 74 ? 6.517 -1.645 -17.608 1.00 95.31 74 PRO A 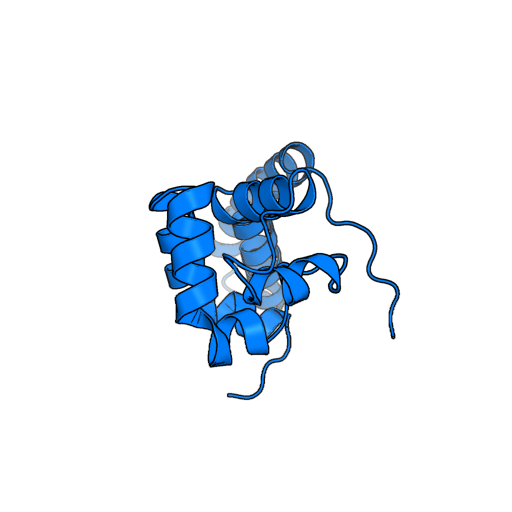N 1
ATOM 567 C CA . PRO A 1 74 ? 5.388 -0.958 -18.229 1.00 95.31 74 PRO A CA 1
ATOM 568 C C . PRO A 1 74 ? 4.313 -0.519 -17.227 1.00 95.31 74 PRO A C 1
ATOM 570 O O . PRO A 1 74 ? 3.705 0.540 -17.399 1.00 95.31 74 PRO A O 1
ATOM 573 N N . CYS A 1 75 ? 4.096 -1.286 -16.156 1.00 95.44 75 CYS A N 1
ATOM 574 C CA . CYS A 1 75 ? 3.124 -1.006 -15.096 1.00 95.44 75 CYS A CA 1
ATOM 575 C C . CYS A 1 75 ? 3.344 0.320 -14.365 1.00 95.44 75 CYS A C 1
ATOM 577 O O . CYS A 1 75 ? 2.380 0.898 -13.860 1.00 95.44 75 CYS A O 1
ATOM 579 N N . VAL A 1 76 ? 4.566 0.874 -14.356 1.00 95.00 76 VAL A N 1
ATOM 580 C CA . VAL A 1 76 ? 4.827 2.140 -13.650 1.00 95.00 76 VAL A CA 1
ATOM 581 C C . VAL A 1 76 ? 4.038 3.319 -14.231 1.00 95.00 76 VAL A C 1
ATOM 583 O O . VAL A 1 76 ? 3.766 4.292 -13.526 1.00 95.00 76 VAL A O 1
ATOM 586 N N . ARG A 1 77 ? 3.568 3.204 -15.482 1.00 94.12 77 ARG A N 1
ATOM 587 C CA . ARG A 1 77 ? 2.680 4.193 -16.113 1.00 94.12 77 ARG A CA 1
ATOM 588 C C . ARG A 1 77 ? 1.413 4.461 -15.304 1.00 94.12 77 ARG A C 1
ATOM 590 O O . ARG A 1 77 ? 0.891 5.573 -15.344 1.00 94.12 77 ARG A O 1
ATOM 597 N N . PHE A 1 78 ? 0.911 3.459 -14.586 1.00 92.56 78 PHE A N 1
ATOM 598 C CA . PHE A 1 78 ? -0.285 3.598 -13.762 1.00 92.56 78 PHE A CA 1
ATOM 599 C C . PHE A 1 78 ? -0.004 4.378 -12.483 1.00 92.56 78 PHE A C 1
ATOM 601 O O . PHE A 1 78 ? -0.850 5.144 -12.039 1.00 92.56 78 PHE A O 1
ATOM 608 N N . LEU A 1 79 ? 1.208 4.278 -11.939 1.00 89.50 79 LEU A N 1
ATOM 609 C CA . LEU A 1 79 ? 1.593 5.047 -10.763 1.00 89.50 79 LEU A CA 1
ATOM 610 C C . LEU A 1 79 ? 1.859 6.526 -11.076 1.00 89.50 79 LEU A C 1
ATOM 612 O O . LEU A 1 79 ? 1.579 7.396 -10.253 1.00 89.50 79 LEU A O 1
ATOM 616 N N . GLN A 1 80 ? 2.395 6.813 -12.265 1.00 82.94 80 GLN A N 1
ATOM 617 C CA . GLN A 1 80 ? 2.688 8.179 -12.714 1.00 82.94 80 GLN A CA 1
ATOM 618 C C . GLN A 1 80 ? 1.421 8.986 -13.031 1.00 82.94 80 GLN A C 1
ATOM 620 O O . GLN A 1 80 ? 1.388 10.195 -12.806 1.00 82.94 80 GLN A O 1
ATOM 625 N N . LYS A 1 81 ? 0.384 8.330 -13.568 1.00 81.62 81 LYS A N 1
ATOM 626 C CA . LYS A 1 81 ? -0.887 8.975 -13.938 1.00 81.62 81 LYS A CA 1
ATOM 627 C C . LYS A 1 81 ? -1.789 9.238 -12.732 1.00 81.62 81 LYS A C 1
ATOM 629 O O . LYS A 1 81 ? -2.538 10.211 -12.734 1.00 81.62 81 LYS A O 1
ATOM 634 N N . GLU A 1 82 ? -1.701 8.394 -11.709 1.00 80.50 82 GLU A N 1
ATOM 635 C CA . GLU A 1 82 ? -2.557 8.458 -10.529 1.00 80.50 82 GLU A CA 1
ATOM 636 C C . GLU A 1 82 ? -1.909 9.306 -9.431 1.00 80.50 82 GLU A C 1
ATOM 638 O O . GLU A 1 82 ? -0.963 8.883 -8.763 1.00 80.50 82 GLU A O 1
ATOM 643 N N . LYS A 1 83 ? -2.431 10.520 -9.218 1.00 75.00 83 LYS A N 1
ATOM 644 C CA . LYS A 1 83 ? -2.060 11.359 -8.068 1.00 75.00 83 LYS A CA 1
ATOM 645 C C . LYS A 1 83 ? -2.868 10.963 -6.835 1.00 75.00 83 LYS A C 1
ATOM 647 O O . LYS A 1 83 ? -4.055 10.668 -6.932 1.00 75.00 83 LYS A O 1
ATOM 652 N N . GLY A 1 84 ? -2.220 10.933 -5.671 1.00 76.06 84 GLY A N 1
ATOM 653 C CA . GLY A 1 84 ? -2.875 10.640 -4.388 1.00 76.06 84 GLY A CA 1
ATOM 654 C C . GLY A 1 84 ? -3.291 9.176 -4.157 1.00 76.06 84 GLY A C 1
ATOM 655 O O . GLY A 1 84 ? -3.768 8.857 -3.074 1.00 76.06 84 GLY A O 1
ATOM 656 N N . ARG A 1 85 ? -3.082 8.265 -5.119 1.00 85.50 85 ARG A N 1
ATOM 657 C CA . ARG A 1 85 ? -3.370 6.818 -4.996 1.00 85.50 85 ARG A CA 1
ATOM 658 C C . ARG A 1 85 ? -2.149 5.986 -5.360 1.00 85.50 85 ARG A C 1
ATOM 660 O O . ARG A 1 85 ? -1.418 6.412 -6.243 1.00 85.50 85 ARG A O 1
ATOM 667 N N . PRO A 1 86 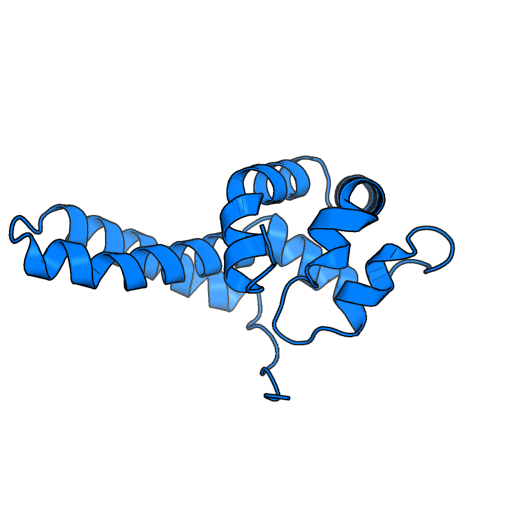? -1.890 4.815 -4.768 1.00 89.62 86 PRO A N 1
ATOM 668 C CA . PRO A 1 86 ? -0.698 4.028 -5.083 1.00 89.62 86 PRO A CA 1
ATOM 669 C C . PRO A 1 86 ? -0.780 3.297 -6.442 1.00 89.62 86 PRO A C 1
ATOM 671 O O . PRO A 1 86 ? -0.193 2.238 -6.591 1.00 89.62 86 PRO A O 1
ATOM 674 N N . GLY A 1 87 ? -1.491 3.829 -7.439 1.00 92.19 87 GLY A N 1
ATOM 675 C CA . GLY A 1 87 ? -1.760 3.189 -8.728 1.00 92.19 87 GLY A CA 1
ATOM 676 C C . GLY A 1 87 ? -3.259 3.100 -9.008 1.00 92.19 87 GLY A C 1
ATOM 677 O O . GLY A 1 87 ? -4.046 3.864 -8.445 1.00 92.19 87 GLY A O 1
ATOM 678 N N . ASN A 1 88 ? -3.642 2.167 -9.879 1.00 92.69 88 ASN A N 1
ATOM 679 C CA . ASN A 1 88 ? -5.031 1.887 -10.240 1.00 92.69 88 ASN A CA 1
ATOM 680 C C . ASN A 1 88 ? -5.307 0.374 -10.254 1.00 92.69 88 ASN A C 1
ATOM 682 O O . ASN A 1 88 ? -4.404 -0.435 -10.059 1.00 92.69 88 ASN A O 1
ATOM 686 N N . CYS A 1 89 ? -6.546 -0.012 -10.544 1.00 94.69 89 CYS A N 1
ATOM 687 C CA . CYS A 1 89 ? -6.957 -1.415 -10.575 1.00 94.69 89 CYS A CA 1
ATOM 688 C C . CYS A 1 89 ? -6.112 -2.282 -11.513 1.00 94.69 89 CYS A C 1
ATOM 690 O O . CYS A 1 89 ? -5.648 -3.340 -11.104 1.00 94.69 89 CYS A O 1
ATOM 692 N N . GLN A 1 90 ? -5.814 -1.800 -12.723 1.00 95.12 90 GLN A N 1
ATOM 693 C CA . GLN A 1 90 ? -5.029 -2.554 -13.708 1.00 95.12 90 GLN A CA 1
ATOM 694 C C . GLN A 1 90 ? -3.620 -2.879 -13.202 1.00 95.12 90 GLN A C 1
ATOM 696 O O . GLN A 1 90 ? -3.119 -3.974 -13.428 1.00 95.12 90 GLN A O 1
ATOM 701 N N . MET A 1 91 ? -2.995 -1.964 -12.456 1.00 95.31 91 MET A N 1
ATOM 702 C CA . MET A 1 91 ? -1.678 -2.186 -11.853 1.00 95.31 91 MET A CA 1
ATOM 703 C C . MET A 1 91 ? -1.671 -3.366 -10.867 1.00 95.31 91 MET A C 1
ATOM 705 O O . MET A 1 91 ? -0.680 -4.091 -10.790 1.00 95.31 91 MET A O 1
ATOM 709 N N . TYR A 1 92 ? -2.761 -3.561 -10.124 1.00 95.38 92 TYR A N 1
ATOM 710 C CA . TYR A 1 92 ? -2.868 -4.571 -9.064 1.00 95.38 92 TYR A CA 1
ATOM 711 C C . TYR A 1 92 ? -3.687 -5.809 -9.455 1.00 95.38 92 TYR A C 1
ATOM 713 O O . TYR A 1 92 ? -3.757 -6.756 -8.675 1.00 95.38 92 TYR A O 1
ATOM 721 N N . GLN A 1 93 ? -4.283 -5.818 -10.648 1.00 94.31 93 GLN A N 1
ATOM 722 C CA . GLN A 1 93 ? -5.030 -6.945 -11.208 1.00 94.31 93 GLN A CA 1
ATOM 723 C C . GLN A 1 93 ? -4.308 -7.466 -12.455 1.00 94.31 93 GLN A C 1
ATOM 725 O O . GLN A 1 93 ? -3.543 -8.424 -12.366 1.00 94.31 93 GLN A O 1
ATOM 730 N N . ASP A 1 94 ? -4.484 -6.789 -13.589 1.00 95.75 94 ASP A N 1
ATOM 731 C CA . ASP A 1 94 ? -3.972 -7.218 -14.898 1.00 95.75 94 ASP A CA 1
ATOM 732 C C . ASP A 1 94 ? -2.436 -7.269 -14.957 1.00 95.75 94 ASP A C 1
ATOM 734 O O . ASP A 1 94 ? -1.855 -8.123 -15.622 1.00 95.75 94 ASP A O 1
ATOM 738 N N . GLU A 1 95 ? -1.763 -6.352 -14.256 1.00 96.44 95 GLU A N 1
ATOM 739 C CA . GLU A 1 95 ? -0.305 -6.200 -14.283 1.00 96.44 95 GLU A CA 1
ATOM 740 C C . GLU A 1 95 ? 0.368 -6.517 -12.945 1.00 96.44 95 GLU A C 1
ATOM 742 O O . GLU A 1 95 ? 1.483 -6.057 -12.678 1.00 96.44 95 GLU A O 1
ATOM 747 N N . LEU A 1 96 ? -0.275 -7.341 -12.111 1.00 96.06 96 LEU A N 1
ATOM 748 C CA . LEU A 1 96 ? 0.233 -7.693 -10.785 1.00 96.06 96 LEU A CA 1
ATOM 749 C C . LEU A 1 96 ? 1.651 -8.287 -10.826 1.00 96.06 96 LEU A C 1
ATOM 751 O O . LEU A 1 96 ? 2.462 -7.997 -9.945 1.00 96.06 96 LEU A O 1
ATOM 755 N N . GLU A 1 97 ? 1.986 -9.079 -11.848 1.00 97.12 97 GLU A N 1
ATOM 756 C CA . GLU A 1 97 ? 3.337 -9.632 -12.011 1.00 97.12 97 GLU A CA 1
ATOM 757 C C . GLU A 1 97 ? 4.376 -8.523 -12.242 1.00 97.12 97 GLU A C 1
ATOM 759 O O . GLU A 1 97 ? 5.403 -8.475 -11.556 1.00 97.12 97 GLU A O 1
ATOM 764 N N . CYS A 1 98 ? 4.089 -7.581 -13.150 1.00 97.69 98 CYS A N 1
ATOM 765 C CA . CYS A 1 98 ? 4.951 -6.424 -13.390 1.00 97.69 98 CYS A CA 1
ATOM 766 C C . CYS A 1 98 ? 5.112 -5.592 -12.115 1.00 97.69 98 CYS A C 1
ATOM 768 O O . CYS A 1 98 ? 6.234 -5.225 -11.761 1.00 97.69 98 CYS A O 1
ATOM 770 N N . THR A 1 99 ? 4.011 -5.335 -11.406 1.00 96.69 99 THR A N 1
ATOM 771 C CA . THR A 1 99 ? 3.994 -4.556 -10.163 1.00 96.69 99 THR A CA 1
ATOM 772 C C . THR A 1 99 ? 4.805 -5.238 -9.066 1.00 96.69 99 THR A C 1
ATOM 774 O O . THR A 1 99 ? 5.645 -4.605 -8.427 1.00 96.69 99 THR A O 1
ATOM 777 N N . THR A 1 100 ? 4.643 -6.551 -8.900 1.00 97.00 100 THR A N 1
ATOM 778 C CA . THR A 1 100 ? 5.398 -7.347 -7.925 1.00 97.00 100 THR A CA 1
ATOM 779 C C . THR A 1 100 ? 6.891 -7.331 -8.238 1.00 97.00 100 THR A C 1
ATOM 781 O O . THR A 1 100 ? 7.705 -7.133 -7.333 1.00 97.00 100 THR A O 1
ATOM 784 N N . ARG A 1 101 ? 7.272 -7.480 -9.515 1.00 97.38 101 ARG A N 1
ATOM 785 C CA . ARG A 1 101 ? 8.673 -7.400 -9.951 1.00 97.38 101 ARG A CA 1
ATOM 786 C C . ARG A 1 101 ? 9.258 -6.012 -9.704 1.00 97.38 101 ARG A C 1
ATOM 788 O O . ARG A 1 101 ? 10.331 -5.900 -9.114 1.00 97.38 101 ARG A O 1
ATOM 795 N N . LEU A 1 102 ? 8.538 -4.965 -10.109 1.00 96.56 102 LEU A N 1
ATOM 796 C CA . LEU A 1 102 ? 8.910 -3.570 -9.885 1.00 96.56 102 LEU A CA 1
ATOM 797 C C . LEU A 1 102 ? 9.182 -3.304 -8.400 1.00 96.56 102 LEU A C 1
ATOM 799 O O . LEU A 1 102 ? 10.258 -2.826 -8.048 1.00 96.56 102 LEU A O 1
ATOM 803 N N . MET A 1 103 ? 8.237 -3.655 -7.528 1.00 95.88 103 MET A N 1
ATOM 804 C CA . MET A 1 103 ? 8.367 -3.430 -6.090 1.00 95.88 103 MET A CA 1
ATOM 805 C C . MET A 1 103 ? 9.476 -4.277 -5.466 1.00 95.88 103 MET A C 1
ATOM 807 O O . MET A 1 103 ? 10.228 -3.776 -4.634 1.00 95.88 103 MET A O 1
ATOM 811 N N . THR A 1 104 ? 9.635 -5.531 -5.892 1.00 96.69 104 THR A N 1
ATOM 812 C CA . THR A 1 104 ? 10.711 -6.400 -5.398 1.00 96.69 104 THR A CA 1
ATOM 813 C C . THR A 1 104 ? 12.082 -5.817 -5.728 1.00 96.69 104 THR A C 1
ATOM 815 O O . THR A 1 104 ? 12.926 -5.710 -4.841 1.00 96.69 104 THR A O 1
ATOM 818 N N . GLU A 1 105 ? 12.305 -5.410 -6.979 1.00 96.06 105 GLU A N 1
ATOM 819 C CA . GLU A 1 105 ? 13.607 -4.908 -7.430 1.00 96.06 105 GLU A CA 1
ATOM 820 C C . GLU A 1 105 ? 13.915 -3.496 -6.918 1.00 96.06 105 GLU A C 1
ATOM 822 O O . GLU A 1 105 ? 15.079 -3.176 -6.685 1.00 96.06 105 GLU A O 1
ATOM 827 N N . LYS A 1 106 ? 12.899 -2.643 -6.732 1.00 95.44 106 LYS A N 1
ATOM 828 C CA . LYS A 1 106 ? 13.101 -1.258 -6.274 1.00 95.44 106 LYS A CA 1
ATOM 829 C C . LYS A 1 106 ? 13.046 -1.076 -4.766 1.00 95.44 106 LYS A C 1
ATOM 831 O O . LYS A 1 106 ? 13.640 -0.130 -4.258 1.00 95.44 106 LYS A O 1
ATOM 836 N N . CYS A 1 107 ? 12.334 -1.946 -4.060 1.00 94.69 107 CYS A N 1
ATOM 837 C CA . CYS A 1 107 ? 11.976 -1.715 -2.662 1.00 94.69 107 CYS A CA 1
ATOM 838 C C . CYS A 1 107 ? 12.195 -2.933 -1.761 1.00 94.69 107 CYS A C 1
ATOM 840 O O . CYS A 1 107 ? 12.120 -2.811 -0.540 1.00 94.69 107 CYS A O 1
ATOM 842 N N . GLY A 1 108 ? 12.484 -4.102 -2.336 1.00 95.62 108 GLY A N 1
ATOM 843 C CA . GLY A 1 108 ? 12.724 -5.329 -1.590 1.00 95.62 108 GLY A CA 1
ATOM 844 C C . GLY A 1 108 ? 11.450 -6.048 -1.139 1.00 95.62 108 GLY A C 1
ATOM 845 O O . GLY A 1 108 ? 10.316 -5.611 -1.345 1.00 95.62 108 GLY A O 1
ATOM 846 N N . LYS A 1 109 ? 11.656 -7.207 -0.504 1.00 95.81 109 LYS A N 1
ATOM 847 C CA . LYS A 1 109 ? 10.585 -8.151 -0.140 1.00 95.81 109 LYS A CA 1
ATOM 848 C C . LYS A 1 109 ? 9.597 -7.596 0.885 1.00 95.81 109 LYS A C 1
ATOM 850 O O . LYS A 1 109 ? 8.441 -7.997 0.884 1.00 95.81 109 LYS A O 1
ATOM 855 N N . GLU A 1 110 ? 10.029 -6.688 1.757 1.00 95.62 110 GLU A N 1
ATOM 856 C CA . GLU A 1 110 ? 9.166 -6.139 2.806 1.00 95.62 110 GLU A CA 1
ATOM 857 C C . GLU A 1 110 ? 8.003 -5.323 2.224 1.00 95.62 110 GLU A C 1
ATOM 859 O O . GLU A 1 110 ? 6.854 -5.514 2.624 1.00 95.62 110 GLU A O 1
ATOM 864 N N . ALA A 1 111 ? 8.277 -4.486 1.217 1.00 95.44 111 ALA A N 1
ATOM 865 C CA . ALA A 1 111 ? 7.252 -3.709 0.527 1.00 95.44 111 ALA A CA 1
ATOM 866 C C . ALA A 1 111 ? 6.253 -4.615 -0.213 1.00 95.44 111 ALA A C 1
ATOM 868 O O . ALA A 1 111 ? 5.050 -4.365 -0.179 1.00 95.44 111 ALA A O 1
ATOM 869 N N . VAL A 1 112 ? 6.738 -5.701 -0.825 1.00 96.81 112 VAL A N 1
ATOM 870 C CA . VAL A 1 112 ? 5.900 -6.699 -1.516 1.00 96.81 112 VAL A CA 1
ATOM 871 C C . VAL A 1 112 ? 5.026 -7.464 -0.523 1.00 96.81 112 VAL A C 1
ATOM 873 O O . VAL A 1 112 ? 3.834 -7.640 -0.756 1.00 96.81 112 VAL A O 1
ATOM 876 N N . ASN A 1 113 ? 5.581 -7.872 0.619 1.00 97.19 113 ASN A N 1
ATOM 877 C CA . ASN A 1 113 ? 4.810 -8.521 1.678 1.00 97.19 113 ASN A CA 1
ATOM 878 C C . ASN A 1 113 ? 3.723 -7.589 2.226 1.00 97.19 113 ASN A C 1
ATOM 880 O O . ASN A 1 113 ? 2.594 -8.028 2.443 1.00 97.19 113 ASN A O 1
ATOM 884 N N . SER A 1 114 ? 4.049 -6.307 2.419 1.00 95.69 114 SER A N 1
ATOM 885 C CA . SER A 1 114 ? 3.085 -5.291 2.846 1.00 95.69 114 SER A CA 1
ATOM 886 C C . SER A 1 114 ? 1.977 -5.082 1.806 1.00 95.69 114 SER A C 1
ATOM 888 O O . SER A 1 114 ? 0.802 -5.094 2.172 1.00 95.69 114 SER A O 1
ATOM 890 N N . MET A 1 115 ? 2.321 -4.997 0.514 1.00 95.69 115 MET A N 1
ATOM 891 C CA . MET A 1 115 ? 1.352 -4.950 -0.589 1.00 95.69 115 MET A CA 1
ATOM 892 C C . MET A 1 115 ? 0.414 -6.160 -0.554 1.00 95.69 115 MET A C 1
ATOM 894 O O . MET A 1 115 ? -0.800 -5.996 -0.493 1.00 95.69 115 MET A O 1
ATOM 898 N N . ASN A 1 116 ? 0.970 -7.373 -0.539 1.00 95.69 116 ASN A N 1
ATOM 899 C CA . ASN A 1 116 ? 0.196 -8.612 -0.608 1.00 95.69 116 ASN A CA 1
ATOM 900 C C . ASN A 1 116 ? -0.733 -8.777 0.597 1.00 95.69 116 ASN A C 1
ATOM 902 O O . ASN A 1 116 ? -1.897 -9.136 0.437 1.00 95.69 116 ASN A O 1
ATOM 906 N N . LYS A 1 117 ? -0.248 -8.459 1.803 1.00 96.06 117 LYS A N 1
ATOM 907 C CA . LYS A 1 117 ? -1.052 -8.514 3.031 1.00 96.06 117 LYS A CA 1
ATOM 908 C C . LYS A 1 117 ? -2.243 -7.549 2.997 1.00 96.06 117 LYS A C 1
ATOM 910 O O . LYS A 1 117 ? -3.248 -7.812 3.649 1.00 96.06 117 LYS A O 1
ATOM 915 N N . ASN A 1 118 ? -2.125 -6.445 2.262 1.00 94.75 118 ASN A N 1
ATOM 916 C CA . ASN A 1 118 ? -3.135 -5.392 2.197 1.00 94.75 118 ASN A CA 1
ATOM 917 C C . ASN A 1 118 ? -3.822 -5.305 0.823 1.00 94.75 118 ASN A C 1
ATOM 919 O O . ASN A 1 118 ? -4.464 -4.295 0.541 1.00 94.75 118 ASN A O 1
ATOM 923 N N . MET A 1 119 ? -3.722 -6.337 -0.024 1.00 94.69 119 MET A N 1
ATOM 924 C CA . MET A 1 119 ? -4.225 -6.291 -1.403 1.00 94.69 119 MET A CA 1
ATOM 925 C C . MET A 1 119 ? -5.724 -5.974 -1.466 1.00 94.69 119 MET A C 1
ATOM 927 O O . MET A 1 119 ? -6.129 -5.058 -2.177 1.00 94.69 119 MET A O 1
ATOM 931 N N . ASP A 1 120 ? -6.540 -6.645 -0.649 1.00 93.56 120 ASP A N 1
ATOM 932 C CA . ASP A 1 120 ? -7.987 -6.393 -0.582 1.00 93.56 120 ASP A CA 1
ATOM 933 C C . ASP A 1 120 ? -8.308 -4.943 -0.198 1.00 93.56 120 ASP A C 1
ATOM 935 O O . ASP A 1 120 ? -9.250 -4.339 -0.716 1.00 93.56 120 ASP A O 1
ATOM 939 N N . TYR A 1 121 ? -7.513 -4.365 0.706 1.00 92.31 121 TYR A N 1
ATOM 940 C CA . TYR A 1 121 ? -7.666 -2.976 1.119 1.00 92.31 121 TYR A CA 1
ATOM 941 C C . TYR A 1 121 ? -7.268 -2.010 -0.002 1.00 92.31 121 TYR A C 1
ATOM 943 O O . TYR A 1 121 ? -7.994 -1.053 -0.264 1.00 92.31 121 TYR A O 1
ATOM 951 N N . ILE A 1 122 ? -6.148 -2.274 -0.685 1.00 92.75 122 ILE A N 1
ATOM 952 C CA . ILE A 1 122 ? -5.668 -1.485 -1.827 1.00 92.75 122 ILE A CA 1
ATOM 953 C C . ILE A 1 122 ? -6.735 -1.467 -2.928 1.00 92.75 122 ILE A C 1
ATOM 955 O O . ILE A 1 122 ? -7.177 -0.391 -3.334 1.00 92.75 122 ILE A O 1
ATOM 959 N N . LEU A 1 123 ? -7.208 -2.641 -3.355 1.00 93.44 123 LEU A N 1
ATOM 960 C CA . LEU A 1 123 ? -8.257 -2.777 -4.370 1.00 93.44 123 LEU A CA 1
ATOM 961 C C . LEU A 1 123 ? -9.563 -2.102 -3.931 1.00 93.44 123 LEU A C 1
ATOM 963 O O . LEU A 1 123 ? -10.192 -1.402 -4.723 1.00 93.44 123 LEU A O 1
ATOM 967 N N . GLY A 1 124 ? -9.939 -2.248 -2.657 1.00 90.81 124 GLY A N 1
ATOM 968 C CA . GLY A 1 124 ? -11.114 -1.594 -2.086 1.00 90.81 124 GLY A CA 1
ATOM 969 C C . GLY A 1 124 ? -11.019 -0.066 -2.078 1.00 90.81 124 GLY A C 1
ATOM 970 O O . GLY A 1 124 ? -11.997 0.599 -2.403 1.00 90.81 124 GLY A O 1
ATOM 971 N N . MET A 1 125 ? -9.850 0.501 -1.761 1.00 86.25 125 MET A N 1
ATOM 972 C CA . MET A 1 125 ? -9.609 1.952 -1.797 1.00 86.25 125 MET A CA 1
ATOM 973 C C . MET A 1 125 ? -9.749 2.520 -3.214 1.00 86.25 125 MET A C 1
ATOM 975 O O . MET A 1 125 ? -10.202 3.649 -3.395 1.00 86.25 125 MET A O 1
ATOM 979 N N . MET A 1 126 ? -9.343 1.745 -4.216 1.00 88.25 126 MET A N 1
ATOM 980 C CA . MET A 1 126 ? -9.432 2.129 -5.624 1.00 88.25 126 MET A CA 1
ATOM 981 C C . MET A 1 126 ? -10.799 1.810 -6.245 1.00 88.25 126 MET A C 1
ATOM 983 O O . MET A 1 126 ? -10.987 2.101 -7.424 1.00 88.25 126 MET A O 1
ATOM 987 N N . GLU A 1 127 ? -11.734 1.252 -5.464 1.00 89.50 127 GLU A N 1
ATOM 988 C CA . GLU A 1 127 ? -13.070 0.827 -5.905 1.00 89.50 127 GLU A CA 1
ATOM 989 C C . GLU A 1 127 ? -13.016 -0.152 -7.088 1.00 89.50 127 GLU A C 1
ATOM 991 O O . GLU A 1 127 ? -13.833 -0.104 -8.008 1.00 89.50 127 GLU A O 1
ATOM 996 N N . CYS A 1 128 ? -12.026 -1.048 -7.078 1.00 90.81 128 CYS A N 1
ATOM 997 C CA . CYS A 1 128 ? -11.839 -1.992 -8.167 1.00 90.81 128 CYS A CA 1
ATOM 998 C C . CYS A 1 128 ? -12.979 -3.013 -8.238 1.00 90.81 128 CYS A C 1
ATOM 1000 O O . CYS A 1 128 ? -13.440 -3.490 -7.193 1.00 90.81 128 CYS A O 1
ATOM 1002 N N . PRO A 1 129 ? -13.416 -3.388 -9.454 1.00 85.56 129 PRO A N 1
ATOM 1003 C CA . PRO A 1 129 ? -14.343 -4.496 -9.618 1.00 85.56 129 PRO A CA 1
ATOM 1004 C C . PRO A 1 129 ? -13.700 -5.776 -9.073 1.00 85.56 129 PRO A C 1
ATOM 1006 O O . PRO A 1 129 ? -12.496 -5.996 -9.240 1.00 85.56 129 PRO A O 1
ATOM 1009 N N . LYS A 1 130 ? -14.513 -6.579 -8.383 1.00 67.12 130 LYS A N 1
ATOM 1010 C CA . LYS A 1 130 ? -14.125 -7.905 -7.898 1.00 67.12 130 LYS A CA 1
ATOM 1011 C C . LYS A 1 130 ? -14.201 -8.934 -9.011 1.00 67.12 130 LYS A C 1
ATOM 1013 O O . LYS A 1 130 ? -15.169 -8.846 -9.799 1.00 67.12 130 LYS A O 1
#

Radius of gyration: 15.86 Å; chains: 1; bounding box: 38×26×46 Å

pLDDT: mean 88.55, std 10.71, range [36.78, 97.69]

Secondary structure (DSSP, 8-state):
---PPPPPPHHHHHHHHHHHHHHHHHHTT---HHHHHHHHHHHHHHHHHHHHHSHHHHHHHHHHHSPPPTTT-TTHHHHHH-SSSS--HHHHTTTHHHHHHHHHHHH-HHHHHHHHHTHHHHHHHTT---

InterPro domains:
  IPR002542 T20D4.11-like domain [PF01579] (4-128)

Organism: NCBI:txid1561998